Protein AF-A0ABD1HZX0-F1 (afdb_monomer)

pLDDT: mean 70.78, std 16.03, range [36.53, 93.62]

InterPro domains:
  IPR021899 Protein of unknown function DUF3511 [PF12023] (32-74)

Organism: Salvia divinorum (NCBI:txid28513)

Mean predicted aligned error: 18.49 Å

Secondary structure (DSSP, 8-state):
-----PPPP---------PPPTT--------S-HHHHHHHHHHHHHHHHHHHHHHHHHHHHHHHHHHHHHHHHH--

Sequence (76 aa):
MEKSRSFPQYSPGLGYEAGPSPYSFNGPSTSSDPEMKRKKRIASYNMFTTEGKVKASMRGSFKWIKTKIDDIRYNL

Solvent-accessible surface area (backbone atoms only — not comparable to full-atom values): 5071 Å² total; per-residue (Å²): 140,83,83,91,76,85,77,84,85,83,79,88,76,90,73,8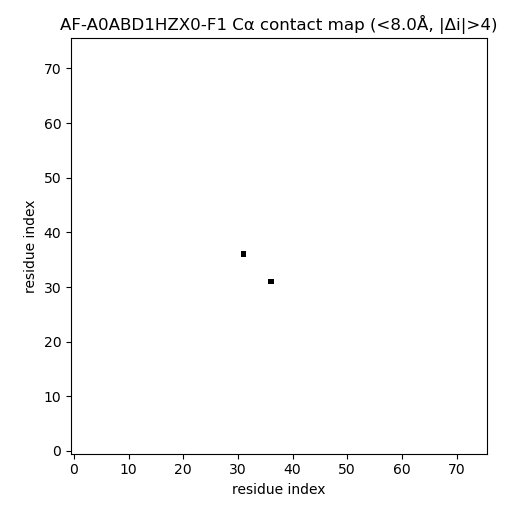7,74,85,63,82,66,94,77,72,72,82,60,84,78,74,84,62,56,74,62,57,63,49,52,53,52,52,50,65,67,43,44,70,63,46,51,56,53,51,53,51,52,49,56,53,50,54,49,54,53,49,53,52,53,48,50,57,62,75,75,105

Foldseek 3Di:
DDDDDDDDDDDDDDDPPPDPDPPPPPDPDCPPPPVVVVVVVVCVVCVVVVVVVVVVVVVVVVVVVVVVVVVVVVVD

Radius of gyration: 34.91 Å; Cα contacts (8 Å, |Δi|>4): 1; chains: 1; bounding box: 59×25×108 Å

Structure (mmCIF, N/CA/C/O backbone):
data_AF-A0ABD1HZX0-F1
#
_entry.id   AF-A0ABD1HZX0-F1
#
loop_
_atom_site.group_PDB
_atom_site.id
_atom_site.type_symbol
_atom_site.label_atom_id
_atom_site.label_alt_id
_atom_site.label_comp_id
_atom_site.label_asym_id
_atom_site.label_entity_id
_atom_site.label_seq_id
_atom_site.pdbx_PDB_ins_code
_atom_site.Cartn_x
_atom_site.Cartn_y
_atom_site.Cartn_z
_atom_site.occupancy
_atom_site.B_iso_or_equiv
_atom_site.auth_seq_id
_atom_site.auth_comp_id
_atom_site.auth_asym_id
_atom_site.auth_atom_id
_atom_site.pdbx_PDB_model_num
ATOM 1 N N . MET A 1 1 ? 17.765 1.851 -70.043 1.00 41.09 1 MET A N 1
ATOM 2 C CA . MET A 1 1 ? 19.010 1.334 -69.434 1.00 41.09 1 MET A CA 1
ATOM 3 C C . MET A 1 1 ? 20.124 2.209 -69.998 1.00 41.09 1 MET A C 1
ATOM 5 O O . MET A 1 1 ? 20.184 2.298 -71.207 1.00 41.09 1 MET A O 1
ATOM 9 N N . GLU A 1 2 ? 20.910 3.005 -69.281 1.00 50.94 2 GLU A N 1
ATOM 10 C CA . GLU A 1 2 ? 21.198 3.148 -67.852 1.00 50.94 2 GLU A CA 1
ATOM 11 C C . GLU A 1 2 ? 21.572 4.619 -67.572 1.00 50.94 2 GLU A C 1
ATOM 13 O O . GLU A 1 2 ? 21.972 5.360 -68.466 1.00 50.94 2 GLU A O 1
ATOM 18 N N . LYS A 1 3 ? 21.360 5.065 -66.333 1.00 45.06 3 LYS A N 1
ATOM 19 C CA . LYS A 1 3 ? 21.457 6.461 -65.892 1.00 45.06 3 LYS A CA 1
ATOM 20 C C . LYS A 1 3 ? 22.837 6.704 -65.280 1.00 45.06 3 LYS A C 1
ATOM 22 O O . LYS A 1 3 ? 23.090 6.242 -64.171 1.00 45.06 3 LYS A O 1
ATOM 27 N N . SER A 1 4 ? 23.700 7.449 -65.964 1.00 54.34 4 SER A N 1
ATOM 28 C CA . SER A 1 4 ? 25.021 7.846 -65.463 1.00 54.34 4 SER A CA 1
ATOM 29 C C . SER A 1 4 ? 24.879 8.765 -64.244 1.00 54.34 4 SER A C 1
ATOM 31 O O . SER A 1 4 ? 24.536 9.939 -64.371 1.00 54.34 4 SER A O 1
ATOM 33 N N . ARG A 1 5 ? 25.107 8.231 -63.041 1.00 52.06 5 ARG A N 1
ATOM 34 C CA . ARG A 1 5 ? 25.265 9.000 -61.799 1.00 52.06 5 ARG A CA 1
ATOM 35 C C . ARG A 1 5 ? 26.695 8.788 -61.315 1.00 52.06 5 ARG A C 1
ATOM 37 O O . ARG A 1 5 ? 26.997 7.757 -60.729 1.00 52.06 5 ARG A O 1
ATOM 44 N N . SER A 1 6 ? 27.580 9.734 -61.601 1.00 64.69 6 SER A N 1
ATOM 45 C CA . SER A 1 6 ? 28.920 9.765 -61.016 1.00 64.69 6 SER A CA 1
ATOM 46 C C . SER A 1 6 ? 28.820 10.159 -59.539 1.00 64.69 6 SER A C 1
ATOM 48 O O . SER A 1 6 ? 28.228 11.187 -59.210 1.00 64.69 6 SER A O 1
ATOM 50 N N . PHE A 1 7 ? 29.377 9.336 -58.653 1.00 49.22 7 PHE A N 1
ATOM 51 C CA . PHE A 1 7 ? 29.492 9.616 -57.220 1.00 49.22 7 PHE A CA 1
ATOM 52 C C . PHE A 1 7 ? 30.590 10.667 -56.964 1.00 49.22 7 PHE A C 1
ATOM 54 O O . PHE A 1 7 ? 31.608 10.637 -57.660 1.00 49.22 7 PHE A O 1
ATOM 61 N N . PRO A 1 8 ? 30.443 11.581 -55.984 1.00 56.38 8 PRO A N 1
ATOM 62 C CA . PRO A 1 8 ? 31.529 12.478 -55.614 1.00 56.38 8 PRO A CA 1
ATOM 63 C C . PRO A 1 8 ? 32.603 11.705 -54.835 1.00 56.38 8 PRO A C 1
ATOM 65 O O . PRO A 1 8 ? 32.310 11.038 -53.844 1.00 56.38 8 PRO A O 1
ATOM 68 N N . GLN A 1 9 ? 33.849 11.803 -55.298 1.00 45.44 9 GLN A N 1
ATOM 69 C CA . GLN A 1 9 ? 35.032 11.317 -54.590 1.00 45.44 9 GLN A CA 1
ATOM 70 C C . GLN A 1 9 ? 35.290 12.216 -53.375 1.00 45.44 9 GLN A C 1
ATOM 72 O O . GLN A 1 9 ? 35.548 13.410 -53.527 1.00 45.44 9 GLN A O 1
ATOM 77 N N . TYR A 1 10 ? 35.210 11.654 -52.171 1.00 39.31 10 TYR A N 1
ATOM 78 C CA . TYR A 1 10 ? 35.595 12.335 -50.937 1.00 39.31 10 TYR A CA 1
ATOM 79 C C . TYR A 1 10 ? 37.076 12.047 -50.655 1.00 39.31 10 TYR A C 1
ATOM 81 O O . TYR A 1 10 ? 37.431 10.934 -50.273 1.00 39.31 10 TYR A O 1
ATOM 89 N N . SER A 1 11 ? 37.942 13.040 -50.871 1.00 54.59 11 SER A N 1
ATOM 90 C CA . SER A 1 11 ? 39.351 12.991 -50.457 1.00 54.59 11 SER A CA 1
ATOM 91 C C . SER A 1 11 ? 39.459 13.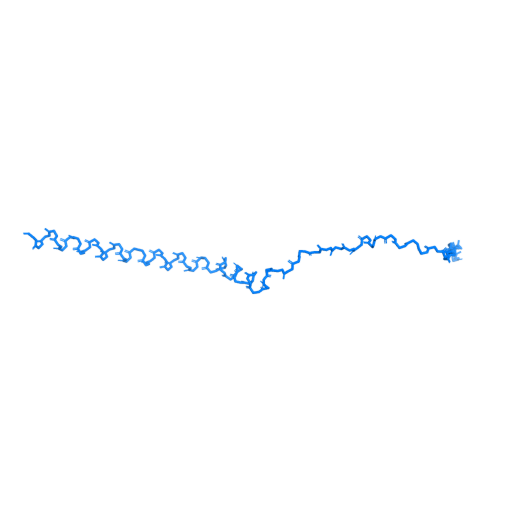259 -48.952 1.00 54.59 11 SER A C 1
ATOM 93 O O . SER A 1 11 ? 39.083 14.352 -48.522 1.00 54.59 11 SER A O 1
ATOM 95 N N . PRO A 1 12 ? 40.001 12.338 -48.132 1.00 47.97 12 PRO A N 1
ATOM 96 C CA . PRO A 1 12 ? 40.237 12.608 -46.724 1.00 47.97 12 PRO A CA 1
ATOM 97 C C . PRO A 1 12 ? 41.548 13.391 -46.586 1.00 47.97 12 PRO A C 1
ATOM 99 O O . PRO A 1 12 ? 42.638 12.824 -46.517 1.00 47.97 12 PRO A O 1
ATOM 102 N N . GLY A 1 13 ? 41.443 14.719 -46.593 1.00 42.09 13 GLY A N 1
ATOM 103 C CA . GLY A 1 13 ? 42.522 15.604 -46.170 1.00 42.09 13 GLY A CA 1
ATOM 104 C C . GLY A 1 13 ? 42.733 15.490 -44.660 1.00 42.09 13 GLY A C 1
ATOM 105 O O . GLY A 1 13 ? 41.801 15.659 -43.880 1.00 42.09 13 GLY A O 1
ATOM 106 N N . LEU A 1 14 ? 43.968 15.180 -44.273 1.00 47.88 14 LEU A N 1
ATOM 107 C CA . LEU A 1 14 ? 44.485 15.175 -42.906 1.00 47.88 14 LEU A CA 1
ATOM 108 C C . LEU A 1 14 ? 44.143 16.470 -42.151 1.00 47.88 14 LEU A C 1
ATOM 110 O O . LEU A 1 14 ? 44.540 17.557 -42.560 1.00 47.88 14 LEU A O 1
ATOM 114 N N . GLY A 1 15 ? 43.480 16.322 -41.006 1.00 36.53 15 GLY A N 1
ATOM 115 C CA . GLY A 1 15 ? 43.225 17.387 -40.039 1.00 36.53 15 GLY A CA 1
ATOM 116 C C . GLY A 1 15 ? 42.610 16.794 -38.778 1.00 36.53 15 GLY A C 1
ATOM 117 O O . GLY A 1 15 ? 41.396 16.802 -38.610 1.00 36.53 15 GLY A O 1
ATOM 118 N N . TYR A 1 16 ? 43.441 16.205 -37.917 1.00 45.41 16 TYR A N 1
ATOM 119 C CA . TYR A 1 16 ? 43.027 15.711 -36.605 1.00 45.41 16 TYR A CA 1
ATOM 120 C C . TYR A 1 16 ? 42.816 16.905 -35.657 1.00 45.41 16 TYR A C 1
ATOM 122 O O . TYR A 1 16 ? 43.599 17.156 -34.750 1.00 45.41 16 TYR A O 1
ATOM 130 N N . GLU A 1 17 ? 41.744 17.673 -35.835 1.00 48.88 17 GLU A N 1
ATOM 131 C CA . GLU A 1 17 ? 41.241 18.431 -34.692 1.00 48.88 17 G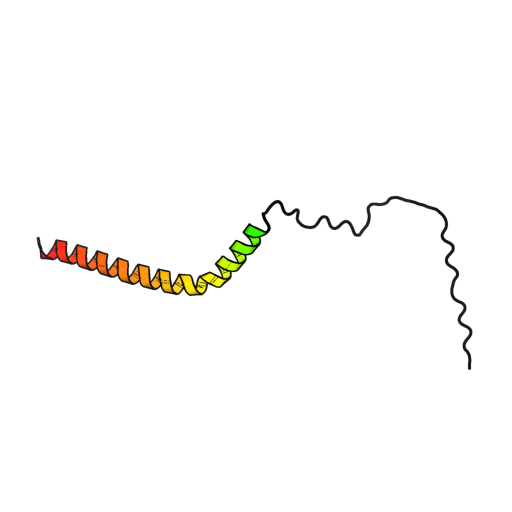LU A CA 1
ATOM 132 C C . GLU A 1 17 ? 40.606 17.429 -33.728 1.00 48.88 17 GLU A C 1
ATOM 134 O O . GLU A 1 17 ? 39.518 16.903 -33.964 1.00 48.88 17 GLU A O 1
ATOM 139 N N . ALA A 1 18 ? 41.313 17.131 -32.637 1.00 59.38 18 ALA A N 1
ATOM 140 C CA . ALA A 1 18 ? 40.771 16.409 -31.494 1.00 59.38 18 ALA A CA 1
ATOM 141 C C . ALA A 1 18 ? 39.786 17.317 -30.735 1.00 59.38 18 ALA A C 1
ATOM 143 O O . ALA A 1 18 ? 40.007 17.689 -29.584 1.00 59.38 18 ALA A O 1
ATOM 144 N N . GLY A 1 19 ? 38.701 17.709 -31.404 1.00 61.66 19 GLY A N 1
ATOM 145 C CA . GLY A 1 19 ? 37.525 18.259 -30.750 1.00 61.66 19 GLY A CA 1
ATOM 146 C C . GLY A 1 19 ? 36.886 17.179 -29.868 1.00 61.66 19 GLY A C 1
ATOM 147 O O . GLY A 1 19 ? 36.927 15.995 -30.223 1.00 61.66 19 GLY A O 1
ATOM 148 N N . PRO A 1 20 ? 36.320 17.539 -28.703 1.00 63.09 20 PRO A N 1
ATOM 149 C CA . PRO A 1 20 ? 35.670 16.574 -27.826 1.00 63.09 20 PRO A CA 1
ATOM 150 C C . PRO A 1 20 ? 34.601 15.804 -28.607 1.00 63.09 20 PRO A C 1
ATOM 152 O O . PRO A 1 20 ? 33.755 16.403 -29.269 1.00 63.09 20 PRO A O 1
ATOM 155 N N . SER A 1 21 ? 34.666 14.470 -28.540 1.00 68.25 21 SER A N 1
ATOM 156 C CA . SER A 1 21 ? 33.717 13.582 -29.214 1.00 68.25 21 SER A CA 1
ATOM 157 C C . SER A 1 21 ? 32.279 14.021 -28.901 1.00 68.25 21 SER A C 1
ATOM 159 O O . SER A 1 21 ? 31.899 14.030 -27.72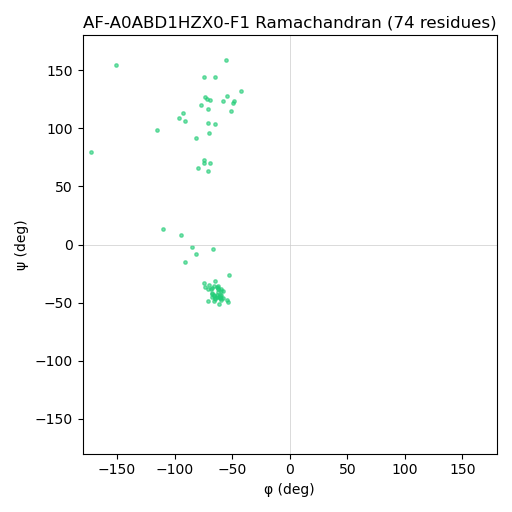4 1.00 68.25 21 SER A O 1
ATOM 161 N N . PRO A 1 22 ? 31.446 14.340 -29.913 1.00 58.56 22 PRO A N 1
ATOM 162 C CA . PRO A 1 22 ? 30.057 14.758 -29.704 1.00 58.56 22 PRO A CA 1
ATOM 163 C C . PRO A 1 22 ? 29.177 13.631 -29.135 1.00 58.56 22 PRO A C 1
ATOM 165 O O . PRO A 1 22 ? 28.012 13.855 -28.817 1.00 58.56 22 PRO A O 1
ATOM 168 N N . TYR A 1 23 ? 29.739 12.428 -28.975 1.00 60.28 23 TYR A N 1
ATOM 169 C CA . TYR A 1 23 ? 29.093 11.254 -28.394 1.00 60.28 23 TYR A CA 1
ATOM 170 C C . TYR A 1 23 ? 29.645 10.858 -27.016 1.00 60.28 23 TYR A C 1
ATOM 172 O O . TYR A 1 23 ? 29.319 9.778 -26.522 1.00 60.28 23 TYR A O 1
ATOM 180 N N . SER A 1 24 ? 30.432 11.710 -26.351 1.00 63.97 24 SER A N 1
ATOM 181 C CA . SER A 1 24 ? 30.803 11.504 -24.942 1.00 63.97 24 SER A CA 1
ATOM 182 C C . SER A 1 24 ? 29.620 11.819 -24.020 1.00 63.97 24 SER A C 1
ATOM 184 O O . SER A 1 24 ? 29.605 12.807 -23.286 1.00 63.97 24 SER A O 1
ATOM 186 N N . PHE A 1 25 ? 28.593 10.970 -24.058 1.00 69.44 25 PHE A N 1
ATOM 187 C CA . PHE A 1 25 ? 27.545 10.956 -23.049 1.00 69.44 25 PHE A CA 1
ATOM 188 C C . PHE A 1 25 ? 28.152 10.419 -21.751 1.00 69.44 25 PHE A C 1
ATOM 190 O O . PHE A 1 25 ? 28.241 9.209 -21.541 1.00 69.44 25 PHE A O 1
ATOM 197 N N . ASN A 1 26 ? 28.571 11.329 -20.869 1.00 67.56 26 ASN A N 1
ATOM 198 C CA . ASN A 1 26 ? 28.858 11.027 -19.468 1.00 67.56 26 ASN A CA 1
ATOM 199 C C . ASN A 1 26 ? 27.533 10.704 -18.763 1.00 67.56 26 ASN A C 1
ATOM 201 O O . ASN A 1 26 ? 27.002 11.502 -17.989 1.00 67.56 26 ASN A O 1
ATOM 205 N N . 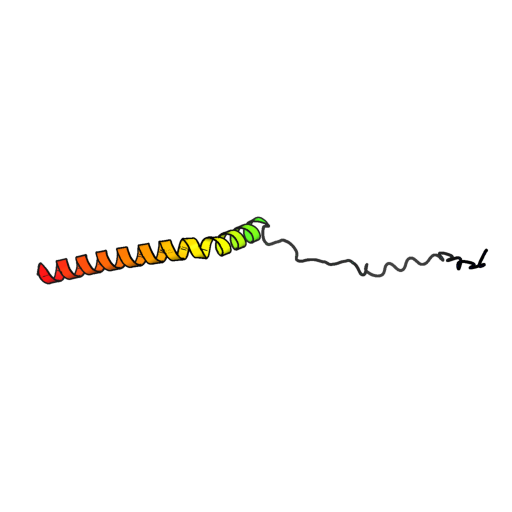GLY A 1 27 ? 26.955 9.553 -19.112 1.00 66.69 27 GLY A N 1
ATOM 206 C CA . GLY A 1 27 ? 25.734 9.047 -18.512 1.00 66.69 27 GLY A CA 1
ATOM 207 C C . GLY A 1 27 ? 25.874 8.944 -16.993 1.00 66.69 27 GLY A C 1
ATOM 208 O O . GLY A 1 27 ? 26.995 8.900 -16.483 1.00 66.69 27 GLY A O 1
ATOM 209 N N . PRO A 1 28 ? 24.754 8.918 -16.248 1.00 63.22 28 PRO A N 1
ATOM 210 C CA . PRO A 1 28 ? 24.777 9.033 -14.795 1.00 63.22 28 PRO A CA 1
ATOM 211 C C . PRO A 1 28 ? 25.766 8.041 -14.174 1.00 63.22 28 PRO A C 1
ATOM 213 O O . PRO A 1 28 ? 25.572 6.828 -14.275 1.00 63.22 28 PRO A O 1
ATOM 216 N N . SER A 1 29 ? 26.817 8.567 -13.538 1.00 61.50 29 SER A N 1
ATOM 217 C CA . SER A 1 29 ? 27.825 7.766 -12.846 1.00 61.50 29 SER A CA 1
ATOM 218 C C . SER A 1 29 ? 27.130 6.911 -11.780 1.00 61.50 29 SER A C 1
ATOM 220 O O . SER A 1 29 ? 26.359 7.390 -10.941 1.00 61.50 29 SER A O 1
ATOM 222 N N . THR A 1 30 ? 27.318 5.598 -11.867 1.00 58.31 30 THR A N 1
ATOM 223 C CA . THR A 1 30 ? 26.714 4.617 -10.967 1.00 58.31 30 THR A CA 1
ATOM 224 C C . THR A 1 30 ? 27.494 4.553 -9.657 1.00 58.31 30 THR A C 1
ATOM 226 O O . THR A 1 30 ? 28.088 3.531 -9.344 1.00 58.31 30 THR A O 1
ATOM 229 N N . SER A 1 31 ? 27.490 5.631 -8.872 1.00 56.28 31 SER A N 1
ATOM 230 C CA . SER A 1 31 ? 27.833 5.557 -7.441 1.00 56.28 31 SER A CA 1
ATOM 231 C C . SER A 1 31 ? 26.629 5.161 -6.574 1.00 56.28 31 SER A C 1
ATOM 233 O O . SER A 1 31 ? 26.755 4.980 -5.369 1.00 56.28 31 SER A O 1
ATOM 235 N N . SER A 1 32 ? 25.448 4.982 -7.183 1.00 58.84 32 SER A N 1
ATOM 236 C CA . SER A 1 32 ? 24.357 4.225 -6.569 1.00 58.84 32 SER A CA 1
ATOM 237 C C . SER A 1 32 ? 24.463 2.781 -7.023 1.00 58.84 32 SER A C 1
ATOM 239 O O . SER A 1 32 ? 24.274 2.500 -8.210 1.00 58.84 32 SER A O 1
ATOM 241 N N . ASP A 1 33 ? 24.760 1.890 -6.079 1.00 63.69 33 ASP A N 1
ATOM 242 C CA . ASP A 1 33 ? 24.853 0.459 -6.331 1.00 63.69 33 ASP A CA 1
ATOM 243 C C . ASP A 1 33 ? 23.716 -0.011 -7.249 1.00 63.69 33 ASP A C 1
ATOM 245 O O . ASP A 1 33 ? 22.540 0.309 -6.996 1.00 63.69 33 ASP A O 1
ATOM 249 N N . PRO A 1 34 ? 24.013 -0.785 -8.305 1.00 71.38 34 PRO A N 1
ATOM 250 C CA . PRO A 1 34 ? 22.987 -1.349 -9.182 1.00 71.38 34 PRO A CA 1
ATOM 251 C C . PRO A 1 34 ? 21.915 -2.120 -8.388 1.00 71.38 34 PRO A C 1
ATOM 253 O O . PRO A 1 34 ? 20.740 -2.152 -8.773 1.00 71.38 34 PRO A O 1
ATOM 256 N N . GLU A 1 35 ? 22.274 -2.645 -7.216 1.00 73.94 35 GLU A N 1
ATOM 257 C CA . GLU A 1 35 ? 21.355 -3.267 -6.268 1.00 73.94 35 GLU A CA 1
ATOM 258 C C . GLU A 1 35 ? 20.337 -2.309 -5.644 1.00 73.94 35 GLU A C 1
ATOM 260 O O . GLU A 1 35 ? 19.182 -2.690 -5.438 1.00 73.94 35 GLU A O 1
ATOM 265 N N . MET A 1 36 ? 20.705 -1.057 -5.368 1.00 69.38 36 MET A N 1
ATOM 266 C CA . MET A 1 36 ? 19.784 -0.082 -4.782 1.00 69.38 36 MET A CA 1
ATOM 267 C C . MET A 1 36 ? 18.674 0.287 -5.776 1.00 69.38 36 MET A C 1
ATOM 269 O O . MET A 1 36 ? 17.504 0.391 -5.398 1.00 69.38 36 MET A O 1
ATOM 273 N N . LYS A 1 37 ? 18.998 0.388 -7.073 1.00 76.69 37 LYS A N 1
ATOM 274 C CA . LYS A 1 37 ? 17.994 0.563 -8.143 1.00 76.69 37 LYS A CA 1
ATOM 275 C C . LYS A 1 37 ? 17.074 -0.656 -8.279 1.00 76.69 37 LYS A C 1
ATOM 277 O O . LYS A 1 37 ? 15.905 -0.514 -8.641 1.00 76.69 37 LYS A O 1
ATOM 282 N N . ARG A 1 38 ? 17.577 -1.861 -7.998 1.00 80.81 38 ARG A N 1
ATOM 283 C CA . ARG A 1 38 ? 16.782 -3.100 -7.993 1.00 80.81 38 ARG A CA 1
ATOM 284 C C . ARG A 1 38 ? 15.821 -3.144 -6.805 1.00 80.81 38 ARG A C 1
ATOM 286 O O . ARG A 1 38 ? 14.627 -3.357 -7.002 1.00 80.81 38 ARG A O 1
ATOM 293 N N . LYS A 1 39 ? 16.319 -2.864 -5.598 1.00 80.44 39 LYS A N 1
ATOM 294 C CA . LYS A 1 39 ? 15.531 -2.837 -4.355 1.00 80.44 39 LYS A CA 1
ATOM 295 C C . LYS A 1 39 ? 14.397 -1.812 -4.420 1.00 80.44 39 LYS A C 1
ATOM 297 O O . LYS A 1 39 ? 13.280 -2.136 -4.034 1.00 80.44 39 LYS A O 1
ATOM 302 N N . LYS A 1 40 ? 14.638 -0.630 -5.003 1.00 80.12 40 LYS A N 1
ATOM 303 C CA . LYS A 1 40 ? 13.592 0.387 -5.228 1.00 80.12 40 LYS A CA 1
ATOM 304 C C . LYS A 1 40 ? 12.442 -0.123 -6.106 1.00 80.12 40 LYS A C 1
ATOM 306 O O . LYS A 1 40 ? 11.288 0.083 -5.753 1.00 80.12 40 LYS A O 1
ATOM 311 N N . ARG A 1 41 ? 12.745 -0.845 -7.194 1.00 87.38 41 ARG A N 1
ATOM 312 C CA . ARG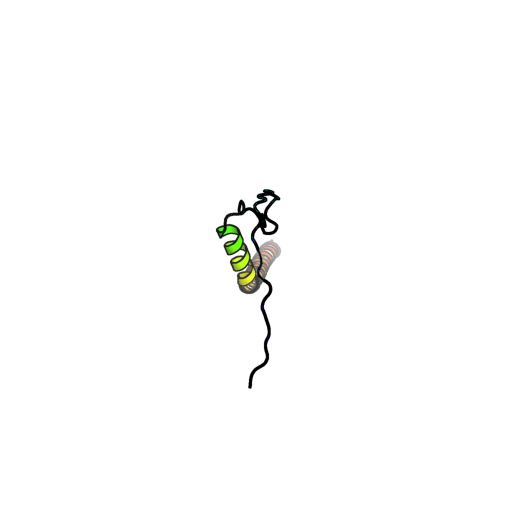 A 1 41 ? 11.725 -1.443 -8.080 1.00 87.38 41 ARG A CA 1
ATOM 313 C C . ARG A 1 41 ? 10.938 -2.561 -7.396 1.00 87.38 41 ARG A C 1
ATOM 315 O O . ARG A 1 41 ? 9.720 -2.626 -7.502 1.00 87.38 41 ARG A O 1
ATOM 322 N N . ILE A 1 42 ? 11.629 -3.419 -6.653 1.00 83.38 42 ILE A N 1
ATOM 323 C CA . ILE A 1 42 ? 10.988 -4.503 -5.897 1.00 83.38 42 ILE A CA 1
ATOM 324 C C . ILE A 1 42 ? 10.058 -3.929 -4.824 1.00 83.38 42 ILE A C 1
ATOM 326 O O . ILE A 1 42 ? 8.929 -4.389 -4.683 1.00 83.38 42 ILE A O 1
ATOM 330 N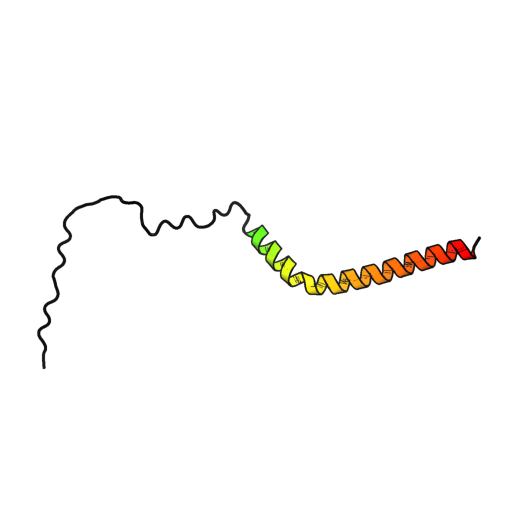 N . ALA A 1 43 ? 10.499 -2.895 -4.105 1.00 82.12 43 ALA A N 1
ATOM 331 C CA . ALA A 1 43 ? 9.669 -2.209 -3.124 1.00 82.12 43 ALA A CA 1
ATOM 332 C C . ALA A 1 43 ? 8.426 -1.585 -3.772 1.00 82.12 43 ALA A C 1
ATOM 334 O O . ALA A 1 43 ? 7.333 -1.802 -3.262 1.00 82.12 43 ALA A O 1
ATOM 335 N N . SER A 1 44 ? 8.559 -0.903 -4.920 1.00 76.69 44 SER A N 1
ATOM 336 C CA . SER A 1 44 ? 7.402 -0.332 -5.627 1.00 76.69 44 SER A CA 1
ATOM 337 C C . SER A 1 44 ? 6.399 -1.388 -6.094 1.00 76.69 44 SER A C 1
ATOM 339 O O . SER A 1 44 ? 5.200 -1.147 -6.039 1.00 76.69 44 SER A O 1
ATOM 341 N N . TYR A 1 45 ? 6.856 -2.576 -6.503 1.00 83.62 45 TYR A N 1
ATOM 342 C CA . TYR A 1 45 ? 5.947 -3.670 -6.872 1.00 83.62 45 TYR A CA 1
ATOM 343 C C . TYR A 1 45 ? 5.291 -4.323 -5.653 1.00 83.62 45 TYR A C 1
ATOM 345 O O . TYR A 1 45 ? 4.138 -4.742 -5.714 1.00 83.62 45 TYR A O 1
ATOM 353 N N . ASN A 1 46 ? 6.003 -4.376 -4.528 1.00 79.88 46 ASN A N 1
ATOM 354 C CA . ASN A 1 46 ? 5.515 -4.996 -3.301 1.00 79.88 46 ASN A CA 1
ATOM 355 C C . ASN A 1 46 ? 4.581 -4.099 -2.478 1.00 79.88 46 ASN A C 1
ATOM 357 O O . ASN A 1 46 ? 3.970 -4.602 -1.533 1.00 79.88 46 ASN A O 1
ATOM 361 N N . MET A 1 47 ? 4.426 -2.817 -2.828 1.00 74.12 47 MET A N 1
ATOM 362 C CA . MET A 1 47 ? 3.565 -1.879 -2.098 1.00 74.12 47 MET A CA 1
ATOM 363 C C . MET A 1 47 ? 2.129 -2.402 -1.958 1.00 74.12 47 MET A C 1
ATOM 365 O O . MET A 1 47 ? 1.639 -2.506 -0.834 1.00 74.12 47 MET A O 1
ATOM 369 N N . PHE A 1 48 ? 1.513 -2.881 -3.042 1.00 66.00 48 PHE A N 1
ATOM 370 C CA . PHE A 1 48 ? 0.131 -3.385 -3.023 1.00 66.00 48 PHE A CA 1
ATOM 371 C C . PHE A 1 48 ? -0.079 -4.572 -2.069 1.00 66.00 48 PHE A C 1
ATOM 373 O O . PHE A 1 48 ? -1.079 -4.652 -1.356 1.00 66.00 48 PHE A O 1
ATOM 380 N N . THR A 1 49 ? 0.894 -5.479 -1.988 1.00 75.00 49 THR A N 1
ATOM 381 C CA . THR A 1 49 ? 0.842 -6.618 -1.059 1.00 75.00 49 THR A CA 1
ATOM 382 C C . THR A 1 49 ? 1.078 -6.171 0.384 1.00 75.00 49 THR A C 1
ATOM 384 O O . THR A 1 49 ? 0.462 -6.695 1.319 1.00 75.00 49 THR A O 1
ATOM 387 N N . THR A 1 50 ? 1.966 -5.194 0.593 1.00 75.38 50 THR A N 1
ATOM 388 C CA . THR A 1 50 ? 2.235 -4.651 1.931 1.00 75.38 50 THR A CA 1
ATOM 389 C C . THR A 1 50 ? 1.068 -3.837 2.474 1.00 75.38 50 THR A C 1
ATOM 391 O O . THR A 1 50 ? 0.783 -3.949 3.663 1.00 75.38 50 THR A O 1
ATOM 394 N N . GLU A 1 51 ? 0.332 -3.108 1.634 1.00 76.56 51 GLU A N 1
ATOM 395 C CA . GLU A 1 51 ? -0.844 -2.333 2.044 1.00 76.56 51 GLU A CA 1
ATOM 396 C C . GLU A 1 51 ? -1.908 -3.222 2.697 1.00 76.56 51 GLU A C 1
ATOM 398 O O . GLU A 1 51 ? -2.399 -2.910 3.784 1.00 76.56 51 GLU A O 1
ATOM 403 N N . GLY A 1 52 ? -2.210 -4.379 2.096 1.00 79.25 52 GLY A N 1
ATOM 404 C CA . GLY A 1 52 ? -3.158 -5.342 2.663 1.00 79.25 52 GLY A CA 1
ATOM 405 C C . GLY A 1 52 ? -2.697 -5.905 4.010 1.00 79.25 52 GLY A C 1
ATOM 406 O O . GLY A 1 52 ? -3.468 -5.942 4.974 1.00 79.25 52 GLY A O 1
ATOM 407 N N . LYS A 1 53 ? -1.417 -6.284 4.109 1.00 82.12 53 LYS A N 1
ATOM 408 C CA . LYS A 1 53 ? -0.819 -6.826 5.341 1.00 82.12 53 LYS A CA 1
ATOM 409 C C . LYS A 1 53 ? -0.759 -5.796 6.467 1.00 82.12 53 LYS A C 1
ATOM 411 O O . LYS A 1 53 ? -1.101 -6.117 7.604 1.00 82.12 53 LYS A O 1
ATOM 416 N N . VAL A 1 54 ? -0.365 -4.562 6.163 1.00 85.31 54 VAL A N 1
ATOM 417 C CA . VAL A 1 54 ? -0.287 -3.466 7.137 1.00 85.31 54 VAL A CA 1
ATOM 418 C C . VAL A 1 54 ? -1.686 -3.088 7.611 1.00 85.31 54 VAL A C 1
ATOM 420 O O . VAL A 1 54 ? -1.913 -3.005 8.814 1.00 85.31 54 VAL A O 1
ATOM 423 N N . LYS A 1 55 ? -2.662 -2.962 6.704 1.00 83.56 55 LYS A N 1
ATOM 424 C CA . LYS A 1 55 ? -4.050 -2.636 7.064 1.00 83.56 55 LYS A CA 1
ATOM 425 C C . LYS A 1 55 ? -4.690 -3.711 7.947 1.00 83.56 55 LYS A C 1
ATOM 427 O O . LYS A 1 55 ? -5.370 -3.381 8.921 1.00 83.56 55 LYS A O 1
ATOM 432 N N . ALA A 1 56 ? -4.442 -4.987 7.649 1.00 83.75 56 ALA A N 1
ATOM 433 C CA . ALA A 1 56 ? -4.883 -6.101 8.487 1.00 83.75 56 ALA A CA 1
ATOM 434 C C . ALA A 1 56 ? -4.192 -6.094 9.864 1.00 83.75 56 ALA A C 1
ATOM 436 O O . ALA A 1 56 ? -4.869 -6.199 10.889 1.00 83.75 56 ALA A O 1
ATOM 437 N N . SER A 1 57 ? -2.870 -5.892 9.894 1.00 85.06 57 SER A N 1
ATOM 438 C CA . SER A 1 57 ? -2.074 -5.814 11.127 1.00 85.06 57 SER A CA 1
ATOM 439 C C . SER A 1 57 ? -2.515 -4.659 12.033 1.00 85.06 57 SER A C 1
ATOM 441 O O . SER A 1 57 ? -2.731 -4.851 13.232 1.00 85.06 57 SER A O 1
ATOM 443 N N . MET A 1 58 ? -2.763 -3.478 11.458 1.00 87.12 58 MET A N 1
ATOM 444 C CA . MET A 1 58 ? -3.286 -2.322 12.186 1.00 87.12 58 MET A CA 1
ATOM 445 C C . MET A 1 58 ? -4.660 -2.634 12.780 1.00 87.12 58 MET A C 1
ATOM 447 O O . MET A 1 58 ? -4.860 -2.459 13.979 1.00 87.12 58 MET A O 1
ATOM 451 N N . ARG A 1 59 ? -5.606 -3.149 11.985 1.00 87.75 59 ARG A N 1
ATOM 452 C CA . ARG A 1 59 ? -6.975 -3.418 12.460 1.00 87.75 59 ARG A CA 1
ATOM 453 C C . ARG A 1 59 ? -7.018 -4.454 13.590 1.00 87.75 59 ARG A C 1
ATOM 455 O O . ARG A 1 59 ? -7.791 -4.277 14.530 1.00 87.75 59 ARG A O 1
ATOM 462 N N . GLY A 1 60 ? -6.185 -5.495 13.522 1.00 89.06 60 GLY A N 1
ATOM 463 C CA . GLY A 1 60 ? -6.034 -6.480 14.599 1.00 89.06 60 GLY A CA 1
ATOM 464 C C . GLY A 1 60 ? -5.431 -5.873 15.867 1.00 89.06 60 GLY A C 1
ATOM 465 O O . GLY A 1 60 ? -6.003 -6.013 16.949 1.00 89.06 60 GLY A O 1
ATOM 466 N N . SER A 1 61 ? -4.337 -5.121 15.718 1.00 87.94 61 SER A N 1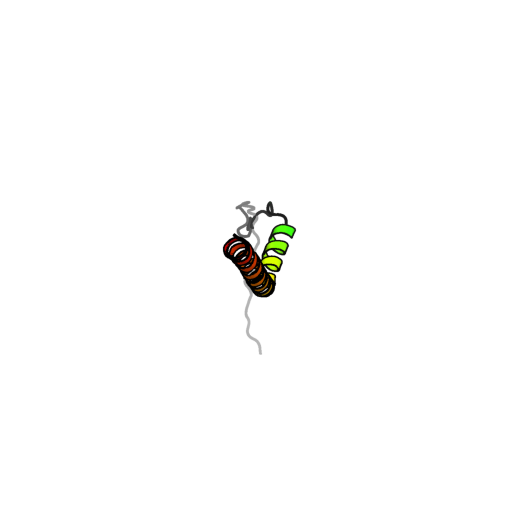
ATOM 467 C CA . SER A 1 61 ? -3.645 -4.455 16.831 1.00 87.94 61 SER A CA 1
ATOM 468 C C . SER A 1 61 ? -4.550 -3.451 17.551 1.00 87.94 61 SER A C 1
ATOM 470 O O . SER A 1 61 ? -4.665 -3.486 18.774 1.00 87.94 61 SER A O 1
ATOM 472 N N . PHE A 1 62 ? -5.278 -2.611 16.808 1.00 91.81 62 PHE A N 1
ATOM 473 C CA . PHE A 1 62 ? -6.226 -1.656 17.392 1.00 91.81 62 PHE A CA 1
ATOM 474 C C . PHE A 1 62 ? -7.372 -2.345 18.135 1.00 91.81 62 PHE A C 1
ATOM 476 O O . PHE A 1 62 ? -7.807 -1.847 19.174 1.00 91.81 62 PHE A O 1
ATOM 483 N N . LYS A 1 63 ? -7.864 -3.484 17.631 1.00 92.25 63 LYS A N 1
ATOM 484 C CA . LYS A 1 63 ? -8.903 -4.254 18.323 1.00 92.25 63 LYS A CA 1
ATOM 485 C C . LYS A 1 63 ? -8.384 -4.813 19.648 1.00 92.25 63 LYS A C 1
ATOM 487 O O . LYS A 1 63 ? -9.054 -4.639 20.657 1.00 92.25 63 LYS A O 1
ATOM 492 N N . TRP A 1 64 ? -7.194 -5.412 19.657 1.00 92.62 64 TRP A N 1
ATOM 493 C CA . TRP A 1 64 ? -6.584 -5.945 20.879 1.00 92.62 64 TRP A CA 1
ATOM 494 C C . TRP A 1 64 ? -6.348 -4.859 21.937 1.00 92.62 64 TRP A C 1
ATOM 496 O O . TRP A 1 64 ? -6.726 -5.043 23.093 1.00 92.62 64 TRP A O 1
ATOM 506 N N . ILE A 1 65 ? -5.814 -3.699 21.532 1.00 93.62 65 ILE A N 1
ATOM 507 C CA . ILE A 1 65 ? -5.600 -2.557 22.434 1.00 93.62 65 ILE A CA 1
ATOM 508 C C . ILE A 1 65 ? -6.927 -2.090 23.043 1.00 93.62 65 ILE A C 1
ATOM 510 O O . ILE A 1 65 ? -7.013 -1.920 24.256 1.00 93.62 65 ILE A O 1
ATOM 514 N N . LYS A 1 66 ? -7.978 -1.916 22.228 1.00 92.12 66 LYS A N 1
ATOM 515 C CA . LYS A 1 66 ? -9.302 -1.520 22.734 1.00 92.12 66 LYS A CA 1
ATOM 516 C C . LYS A 1 66 ? -9.861 -2.532 23.722 1.00 92.12 66 LYS A C 1
ATOM 518 O O . LYS A 1 66 ? -10.290 -2.138 24.796 1.00 92.12 66 LYS A O 1
ATOM 523 N N . THR A 1 67 ? -9.785 -3.821 23.395 1.00 92.31 67 THR A N 1
ATOM 524 C CA . THR A 1 67 ? -10.226 -4.887 24.298 1.00 92.31 67 THR A CA 1
ATOM 525 C C . THR A 1 67 ? -9.485 -4.834 25.629 1.00 92.31 67 THR A C 1
ATOM 527 O O . THR A 1 67 ? -10.120 -4.991 26.659 1.00 92.31 67 THR A O 1
ATOM 530 N N . LYS A 1 68 ? -8.177 -4.551 25.638 1.00 92.88 68 LYS A N 1
ATOM 531 C CA . LYS A 1 68 ? -7.413 -4.396 26.884 1.00 92.88 68 LYS A CA 1
ATOM 532 C C . LYS A 1 68 ? -7.794 -3.155 27.687 1.00 92.88 68 LYS A C 1
ATOM 534 O O . LYS A 1 68 ? -7.842 -3.229 28.907 1.00 92.88 68 LYS A O 1
ATOM 539 N N . ILE A 1 69 ? -8.076 -2.037 27.026 1.00 90.44 69 ILE A N 1
ATOM 540 C CA . ILE A 1 69 ? -8.523 -0.813 27.704 1.00 90.44 69 ILE A CA 1
ATOM 541 C C . ILE A 1 69 ? -9.919 -1.001 28.308 1.00 90.44 69 ILE A C 1
ATOM 543 O O . ILE A 1 69 ? -10.151 -0.571 29.433 1.00 90.44 69 ILE A O 1
ATOM 547 N N . ASP A 1 70 ? -10.832 -1.647 27.585 1.00 91.44 70 ASP A N 1
ATOM 548 C CA . ASP A 1 70 ? -12.171 -1.952 28.093 1.00 91.44 70 ASP A CA 1
ATOM 549 C C . ASP A 1 70 ? -12.101 -2.951 29.256 1.00 91.44 70 ASP A C 1
ATOM 551 O O . ASP A 1 70 ? -12.711 -2.712 30.291 1.00 91.44 70 ASP A O 1
ATOM 555 N N . ASP A 1 71 ? -11.291 -4.006 29.141 1.00 89.94 71 ASP A N 1
ATOM 556 C CA . ASP A 1 71 ? -11.015 -4.956 30.228 1.00 89.94 71 ASP A CA 1
ATOM 557 C C . ASP A 1 71 ? -10.537 -4.215 31.490 1.00 89.94 71 ASP A C 1
ATOM 559 O O . ASP A 1 71 ? -11.131 -4.354 32.551 1.00 89.94 71 ASP A O 1
ATOM 563 N N . ILE A 1 72 ? -9.559 -3.312 31.386 1.00 90.12 72 ILE A N 1
ATOM 564 C CA . ILE A 1 72 ? -9.099 -2.517 32.540 1.00 90.12 72 ILE A CA 1
ATOM 565 C C . ILE A 1 72 ? -10.207 -1.612 33.108 1.00 90.12 72 ILE A C 1
ATOM 567 O O . ILE A 1 72 ? -10.279 -1.430 34.319 1.00 90.12 72 ILE A O 1
ATOM 571 N N . ARG A 1 73 ? -11.065 -1.034 32.260 1.00 86.00 73 ARG A N 1
ATOM 572 C CA . ARG A 1 73 ? -12.149 -0.136 32.693 1.00 86.00 73 ARG A CA 1
ATOM 573 C C . ARG A 1 73 ? -13.283 -0.846 33.418 1.00 86.00 73 ARG A C 1
ATOM 575 O O . ARG A 1 73 ? -13.858 -0.248 34.314 1.00 86.00 73 ARG A O 1
ATOM 582 N N . TYR A 1 74 ? -13.643 -2.050 32.983 1.00 85.94 74 TYR A N 1
ATOM 583 C CA . TYR A 1 74 ? -14.755 -2.806 33.564 1.00 85.94 74 TYR A CA 1
ATOM 584 C C . TYR A 1 74 ? -14.319 -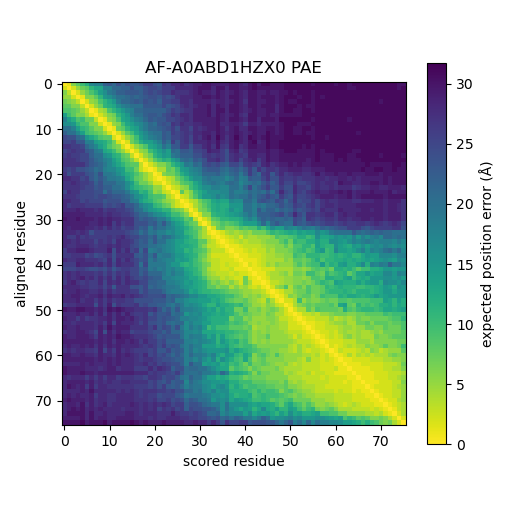3.733 34.708 1.00 85.94 74 TYR A C 1
ATOM 586 O O . TYR A 1 74 ? -15.175 -4.201 35.451 1.00 85.94 74 TYR A O 1
ATOM 594 N N . ASN A 1 75 ? -13.016 -4.007 34.853 1.00 72.81 75 ASN A N 1
ATOM 595 C CA . ASN A 1 75 ? -12.450 -4.747 35.989 1.00 72.81 75 ASN A CA 1
ATOM 596 C C . ASN A 1 75 ? -11.939 -3.828 37.126 1.00 72.81 75 ASN A C 1
ATOM 598 O O . ASN A 1 75 ? -11.296 -4.326 38.052 1.00 72.81 75 ASN A O 1
ATOM 602 N N . LEU A 1 76 ? -12.202 -2.515 37.055 1.00 58.75 76 LEU A N 1
ATOM 603 C CA . LEU A 1 76 ? -12.041 -1.543 38.146 1.00 58.75 76 LEU A CA 1
ATOM 604 C C . LEU A 1 76 ? -13.415 -1.218 38.743 1.00 58.75 76 LEU A C 1
ATOM 606 O O . LEU A 1 76 ? -13.508 -1.170 39.988 1.00 58.75 76 LEU A O 1
#